Protein AF-A0A521UAF2-F1 (afdb_monomer)

Foldseek 3Di:
DDPLVVLLVPDDPVLVVQLVVCVVLVAHEDEPPDDVSSVVSNLVVLLVVLFWYWYWYDDDFWIKIKIFLVSNVDQADPQLLVQLVVLLVVQADPPWDWDPPDSGMTIGIHGPVCRSVNRSSNRVSSVD

Mean predicted aligned error: 6.6 Å

Structure (mmCIF, N/CA/C/O backbone):
data_AF-A0A521UAF2-F1
#
_entry.id   AF-A0A521UAF2-F1
#
loop_
_atom_site.group_PDB
_atom_site.id
_atom_site.type_symbol
_atom_site.label_atom_id
_atom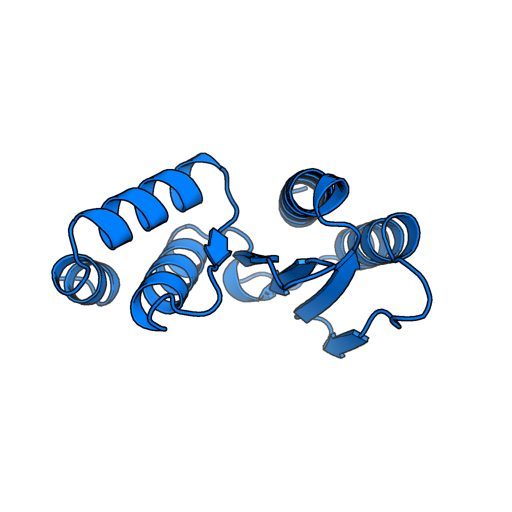_site.label_alt_id
_atom_site.label_comp_id
_atom_site.label_asym_id
_atom_site.label_entity_id
_atom_site.label_seq_id
_atom_site.pdbx_PDB_ins_code
_atom_site.Cartn_x
_atom_site.Cartn_y
_atom_site.Cartn_z
_atom_site.occupancy
_atom_site.B_iso_or_equiv
_atom_site.auth_seq_id
_atom_site.auth_comp_id
_atom_site.auth_asym_id
_atom_site.auth_atom_id
_atom_site.pdbx_PDB_model_num
ATOM 1 N N . MET A 1 1 ? -15.931 6.225 21.850 1.00 57.00 1 MET A N 1
ATOM 2 C CA . MET A 1 1 ? -15.649 6.100 20.411 1.00 57.00 1 MET A CA 1
ATOM 3 C C . MET A 1 1 ? -14.177 6.359 20.190 1.00 57.00 1 MET A C 1
ATOM 5 O O . MET A 1 1 ? -13.621 7.256 20.817 1.00 57.00 1 MET A O 1
ATOM 9 N N . THR A 1 2 ? -13.526 5.536 19.382 1.00 70.81 2 THR A N 1
ATOM 10 C CA . THR A 1 2 ? -12.157 5.794 18.931 1.00 70.81 2 THR A CA 1
ATOM 11 C C . THR A 1 2 ? -12.182 6.790 17.768 1.00 70.81 2 THR A C 1
ATOM 13 O O . THR A 1 2 ? -13.145 6.840 17.009 1.00 70.81 2 THR A O 1
ATOM 16 N N . LYS A 1 3 ? -11.103 7.563 17.579 1.00 73.44 3 LYS A N 1
ATOM 17 C CA . LYS A 1 3 ? -10.970 8.517 16.457 1.00 73.44 3 LYS A CA 1
ATOM 18 C C . LYS A 1 3 ? -11.184 7.863 15.076 1.00 73.44 3 LYS A C 1
ATOM 20 O O . LYS A 1 3 ? -11.574 8.527 14.123 1.00 73.44 3 LYS A O 1
ATOM 25 N N . THR A 1 4 ? -10.931 6.558 14.975 1.00 75.12 4 THR A N 1
ATOM 26 C CA . THR A 1 4 ? -11.194 5.756 13.774 1.00 75.12 4 THR A CA 1
ATOM 27 C C . THR A 1 4 ? -12.693 5.562 13.539 1.00 75.12 4 THR A C 1
ATOM 29 O O . THR A 1 4 ? -13.148 5.763 12.421 1.00 75.12 4 THR A O 1
ATOM 32 N N . GLU A 1 5 ? -13.468 5.236 14.577 1.00 76.44 5 GLU A N 1
ATOM 33 C CA . GLU A 1 5 ? -14.927 5.050 14.485 1.00 76.44 5 GLU A CA 1
ATOM 34 C C . GLU A 1 5 ? -15.629 6.342 14.047 1.00 76.44 5 GLU A C 1
ATOM 36 O O . GLU A 1 5 ? -16.445 6.320 13.133 1.00 76.44 5 GLU A O 1
ATOM 41 N N . GLU A 1 6 ? -15.223 7.489 14.599 1.00 81.00 6 GLU A N 1
ATOM 42 C CA . GLU A 1 6 ? -15.763 8.801 14.207 1.00 81.00 6 GLU A CA 1
ATOM 43 C C . GLU A 1 6 ? -15.489 9.151 12.736 1.00 81.00 6 GLU A C 1
ATOM 45 O O . GLU A 1 6 ? -16.309 9.795 12.079 1.00 81.00 6 GLU A O 1
ATOM 50 N N . LEU A 1 7 ? -14.331 8.751 12.202 1.00 81.69 7 LEU A N 1
ATOM 51 C CA . LEU A 1 7 ? -14.005 8.948 10.790 1.00 81.69 7 LEU A CA 1
ATOM 52 C C . LEU A 1 7 ? -14.779 7.979 9.896 1.00 81.69 7 LEU A C 1
ATOM 54 O O . LEU A 1 7 ? -15.278 8.404 8.857 1.00 81.69 7 LEU A O 1
ATOM 58 N N . GLU A 1 8 ? -14.916 6.715 10.300 1.00 83.88 8 GLU A N 1
ATOM 59 C CA . GLU A 1 8 ? -15.676 5.698 9.562 1.00 83.88 8 GLU A CA 1
ATOM 60 C C . GLU A 1 8 ? -17.172 6.032 9.462 1.00 83.88 8 GLU A C 1
ATOM 62 O O . GLU A 1 8 ? -17.777 5.804 8.409 1.00 83.88 8 GLU A O 1
ATOM 67 N N . ASP A 1 9 ? -17.749 6.645 10.496 1.00 85.00 9 ASP A N 1
ATOM 68 C CA . ASP A 1 9 ? -19.151 7.084 10.518 1.00 85.00 9 ASP A CA 1
ATOM 69 C C . ASP A 1 9 ? -19.429 8.267 9.577 1.00 85.00 9 ASP A C 1
ATOM 71 O O . ASP A 1 9 ? -20.551 8.450 9.103 1.00 85.00 9 ASP A O 1
ATOM 75 N N . ARG A 1 10 ? -18.403 9.064 9.252 1.00 86.31 10 ARG A N 1
ATOM 76 C CA . ARG A 1 10 ? -18.502 10.188 8.303 1.00 86.31 10 ARG A CA 1
ATOM 77 C C . ARG A 1 10 ? -18.373 9.756 6.843 1.00 86.31 10 ARG A C 1
ATOM 79 O O . ARG A 1 10 ? -18.651 10.555 5.943 1.00 86.31 10 ARG A O 1
ATOM 86 N N . LEU A 1 11 ? -17.940 8.520 6.599 1.00 86.12 11 LEU A N 1
ATOM 87 C CA . LEU A 1 11 ? -17.784 7.973 5.258 1.00 86.12 11 LEU A CA 1
ATOM 88 C C . LEU A 1 11 ? -19.143 7.632 4.651 1.00 86.12 11 LEU A C 1
ATOM 90 O O . LEU A 1 11 ? -20.022 7.054 5.287 1.00 86.12 11 LEU A O 1
ATOM 94 N N . THR A 1 12 ? -19.295 7.908 3.361 1.00 89.25 12 THR A N 1
ATOM 95 C CA . THR A 1 12 ? -20.440 7.395 2.600 1.00 89.25 12 THR A CA 1
ATOM 96 C C . THR A 1 12 ? -20.407 5.858 2.531 1.00 89.25 12 THR A C 1
ATOM 98 O O . THR A 1 12 ? -19.329 5.264 2.617 1.00 89.25 12 THR A O 1
ATOM 101 N N . PRO A 1 13 ? -21.534 5.167 2.266 1.00 90.19 13 PRO A N 1
ATOM 102 C CA . PRO A 1 13 ? -21.548 3.701 2.158 1.00 90.19 13 PRO A CA 1
ATOM 103 C C . PRO A 1 13 ? -20.518 3.137 1.162 1.00 90.19 13 PRO A C 1
ATOM 105 O O . PRO A 1 13 ? -19.909 2.092 1.386 1.00 90.19 13 PRO A O 1
ATOM 108 N N . ARG A 1 14 ? -20.261 3.867 0.069 1.00 87.06 14 ARG A N 1
ATOM 109 C CA . ARG A 1 14 ? -19.248 3.515 -0.936 1.00 87.06 14 ARG A CA 1
ATOM 110 C C . ARG A 1 14 ? -17.818 3.647 -0.407 1.00 87.06 14 ARG A C 1
ATOM 112 O O . ARG A 1 14 ? -16.941 2.852 -0.753 1.00 87.06 14 ARG A O 1
ATOM 119 N N . GLU A 1 15 ? -17.568 4.666 0.400 1.00 87.50 15 GLU A N 1
ATOM 120 C CA . GLU A 1 15 ? -16.278 4.908 1.043 1.00 87.50 15 GLU A CA 1
ATOM 121 C C . GLU A 1 15 ? -16.023 3.880 2.148 1.00 87.50 15 GLU A C 1
ATOM 123 O O . GLU A 1 15 ? -14.933 3.314 2.201 1.00 87.50 15 GLU A O 1
ATOM 128 N N . GLN A 1 16 ? -17.047 3.525 2.929 1.00 89.69 16 GLN A N 1
ATOM 129 C CA . GLN A 1 16 ? -16.984 2.420 3.888 1.00 89.69 16 GLN A CA 1
ATOM 130 C C . GLN A 1 16 ? -16.682 1.085 3.197 1.00 89.69 16 GLN A C 1
ATOM 132 O O . GLN A 1 16 ? -15.831 0.325 3.658 1.00 89.69 16 GLN A O 1
ATOM 137 N N . GLN A 1 17 ? -17.321 0.801 2.056 1.00 90.69 17 GLN A N 1
ATOM 138 C CA . GLN A 1 17 ? -17.001 -0.384 1.255 1.00 90.69 17 GLN A CA 1
ATOM 139 C C . GLN A 1 17 ? -15.544 -0.362 0.771 1.00 90.69 17 GLN A C 1
ATOM 141 O O . GLN A 1 17 ? -14.855 -1.376 0.859 1.00 90.69 17 GLN A O 1
ATOM 146 N N . SER A 1 18 ? -15.059 0.791 0.303 1.00 88.69 18 SER A N 1
ATOM 147 C CA . SER A 1 18 ? -13.666 0.950 -0.137 1.00 88.69 18 SER A CA 1
ATOM 148 C C . SER A 1 18 ? -12.681 0.718 1.013 1.00 88.69 18 SER A C 1
ATOM 150 O O . SER A 1 18 ? -11.684 0.023 0.830 1.00 88.69 18 SER A O 1
ATOM 152 N N . LEU A 1 19 ? -12.985 1.227 2.209 1.00 90.56 19 LEU A N 1
ATOM 153 C CA . LEU A 1 19 ? -12.183 1.002 3.409 1.00 90.56 19 LEU A CA 1
ATOM 154 C C . LEU A 1 19 ? -12.180 -0.476 3.829 1.00 90.56 19 LEU A C 1
ATOM 156 O O . LEU A 1 19 ? -11.125 -1.014 4.152 1.00 90.56 19 LEU A O 1
ATOM 160 N N . ARG A 1 20 ? -13.333 -1.159 3.796 1.00 92.38 20 ARG A N 1
ATOM 161 C CA . ARG A 1 20 ? -13.421 -2.603 4.090 1.00 92.38 20 ARG A CA 1
ATOM 162 C C . ARG A 1 20 ? -12.585 -3.431 3.117 1.00 92.38 20 ARG A C 1
ATOM 164 O O . ARG A 1 20 ? -11.847 -4.310 3.554 1.00 92.38 20 ARG A O 1
ATOM 171 N N . LEU A 1 21 ? -12.667 -3.123 1.821 1.00 92.12 21 LEU A N 1
ATOM 172 C CA . LEU A 1 21 ? -11.838 -3.766 0.800 1.00 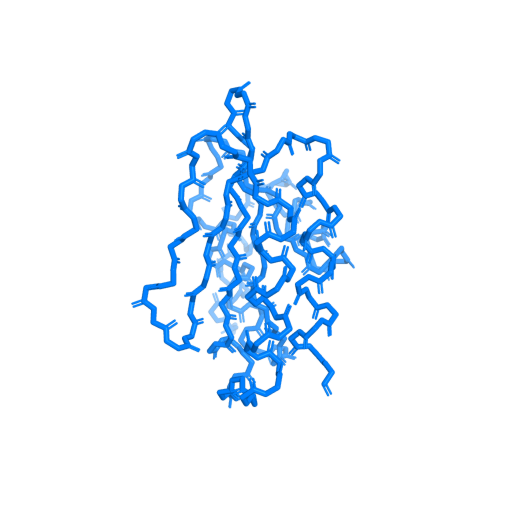92.12 21 LEU A CA 1
ATOM 173 C C . LEU A 1 21 ? -10.351 -3.520 1.063 1.00 92.12 21 LEU A C 1
ATOM 175 O O . LEU A 1 21 ? -9.584 -4.473 1.038 1.00 92.12 21 LEU A O 1
ATOM 179 N N . ALA A 1 22 ? -9.958 -2.291 1.408 1.00 92.06 22 ALA A N 1
ATOM 180 C CA . ALA A 1 22 ? -8.567 -1.972 1.725 1.00 92.06 22 ALA A CA 1
ATOM 181 C C . ALA A 1 22 ? -8.047 -2.743 2.949 1.00 92.06 22 ALA A C 1
ATOM 183 O O . ALA A 1 22 ? -6.956 -3.306 2.909 1.00 92.06 22 ALA A O 1
ATOM 184 N N . LYS A 1 23 ? -8.846 -2.847 4.022 1.00 92.62 23 LYS A N 1
ATOM 185 C CA . LYS A 1 23 ? -8.511 -3.650 5.215 1.00 92.62 23 LYS A CA 1
ATOM 186 C C . LYS A 1 23 ? -8.312 -5.133 4.877 1.00 92.62 23 LYS A C 1
ATOM 188 O O . LYS A 1 23 ? -7.446 -5.779 5.464 1.00 92.62 23 LYS A O 1
ATOM 193 N N . HIS A 1 24 ? -9.097 -5.665 3.938 1.00 92.88 24 HIS A N 1
ATOM 194 C CA . HIS A 1 24 ? -8.985 -7.049 3.477 1.00 92.88 24 HIS A CA 1
ATOM 195 C C . HIS A 1 24 ? -7.775 -7.267 2.555 1.00 92.88 24 HIS A C 1
ATOM 197 O O . HIS A 1 24 ? -6.995 -8.185 2.789 1.00 92.88 24 HIS A O 1
ATOM 203 N N . GLN A 1 25 ? -7.596 -6.399 1.555 1.00 91.25 25 GLN A N 1
ATOM 204 C CA . GLN A 1 25 ? -6.519 -6.463 0.557 1.00 91.25 25 GLN A CA 1
ATOM 205 C C . GLN A 1 25 ? -5.158 -6.007 1.090 1.00 91.25 25 GLN A C 1
ATOM 207 O O . GLN A 1 25 ? -4.143 -6.257 0.454 1.00 91.25 25 GLN A O 1
ATOM 212 N N . ARG A 1 26 ? -5.128 -5.339 2.250 1.00 92.12 26 ARG A N 1
ATOM 213 C CA . ARG A 1 26 ? -3.921 -4.799 2.894 1.00 92.12 26 ARG A CA 1
ATOM 214 C C . ARG A 1 26 ? -3.239 -3.652 2.139 1.00 92.12 26 ARG A C 1
ATOM 216 O O . ARG A 1 26 ? -2.133 -3.242 2.481 1.00 92.12 26 ARG A O 1
ATOM 223 N N . TYR A 1 27 ? -3.942 -3.032 1.198 1.00 93.50 27 TYR A N 1
ATOM 224 C CA . TYR A 1 27 ? -3.561 -1.764 0.584 1.00 93.50 27 TYR A CA 1
ATOM 225 C C . TYR A 1 27 ? -4.802 -0.961 0.194 1.00 93.50 27 TYR A C 1
ATOM 227 O O . TYR A 1 27 ? -5.874 -1.511 -0.048 1.00 93.50 27 TYR A O 1
ATOM 235 N N . LEU A 1 28 ? -4.663 0.361 0.103 1.00 93.31 28 LEU A N 1
ATOM 236 C CA . LEU A 1 28 ? -5.756 1.251 -0.282 1.00 93.31 28 LEU A CA 1
ATOM 237 C C . LEU A 1 28 ? -5.628 1.707 -1.733 1.00 93.31 28 LEU A C 1
ATOM 239 O O . LEU A 1 28 ? -4.667 2.388 -2.087 1.00 93.31 28 LEU A O 1
ATOM 243 N N . VAL A 1 29 ? -6.648 1.442 -2.552 1.00 91.44 29 VAL A N 1
ATOM 244 C CA . VAL A 1 29 ? -6.758 2.034 -3.893 1.00 91.44 29 VAL A CA 1
ATOM 245 C C . VAL A 1 29 ? -7.467 3.387 -3.816 1.00 91.44 29 VAL A C 1
ATOM 247 O O . VAL A 1 29 ? -8.684 3.473 -3.650 1.00 91.44 29 VAL A O 1
ATOM 250 N N . VAL A 1 30 ? -6.707 4.465 -3.991 1.00 86.69 30 VAL A N 1
ATOM 251 C CA . VAL A 1 30 ? -7.207 5.840 -3.997 1.00 86.69 30 VAL A CA 1
ATOM 252 C C . VAL A 1 30 ? -7.576 6.249 -5.415 1.00 86.69 30 VAL A C 1
ATOM 254 O O . VAL A 1 30 ? -6.753 6.263 -6.336 1.00 86.69 30 VAL A O 1
ATOM 257 N N . ARG A 1 31 ? -8.842 6.628 -5.591 1.00 77.62 31 ARG A N 1
ATOM 258 C CA . ARG A 1 31 ? -9.314 7.251 -6.830 1.00 77.62 31 ARG A CA 1
ATOM 259 C C . ARG A 1 31 ? -8.973 8.745 -6.811 1.00 77.62 31 ARG A C 1
ATOM 261 O O . ARG A 1 31 ? -9.011 9.347 -5.743 1.00 77.62 31 ARG A O 1
ATOM 268 N N . PRO A 1 32 ? -8.744 9.394 -7.967 1.00 66.19 32 PRO A N 1
ATOM 269 C CA . PRO A 1 32 ? -8.380 10.816 -8.038 1.00 66.19 32 PRO A CA 1
ATOM 270 C C . PRO A 1 32 ? -9.325 11.796 -7.320 1.00 66.19 32 PRO A C 1
ATOM 272 O O . PRO A 1 32 ? -8.914 12.913 -7.033 1.00 66.19 32 PRO A O 1
ATOM 275 N N . ARG A 1 33 ? -10.575 11.391 -7.051 1.00 67.69 33 ARG A N 1
ATOM 276 C CA . ARG A 1 33 ? -11.609 12.184 -6.362 1.00 67.69 33 ARG A CA 1
ATOM 277 C C . ARG A 1 33 ? -12.051 11.597 -5.014 1.00 67.69 33 ARG A C 1
ATOM 279 O O . ARG A 1 33 ? -13.075 12.021 -4.489 1.00 67.69 33 ARG A O 1
ATOM 286 N N . ALA A 1 34 ? -11.361 10.581 -4.494 1.00 65.38 34 ALA A N 1
ATOM 287 C CA . ALA A 1 34 ? -11.681 10.057 -3.169 1.00 65.38 34 ALA A CA 1
ATOM 288 C C . ALA A 1 34 ? -11.379 11.130 -2.112 1.00 65.38 34 ALA A C 1
ATOM 290 O O . ALA A 1 34 ? -10.356 11.814 -2.209 1.00 65.38 34 ALA A O 1
ATOM 291 N N . LYS A 1 35 ? -12.277 11.299 -1.137 1.00 66.88 35 LYS A N 1
ATOM 292 C CA . LYS A 1 35 ? -12.051 12.216 -0.018 1.00 66.88 35 LYS A CA 1
ATOM 293 C C . LYS A 1 35 ? -10.855 11.749 0.814 1.00 66.88 35 LYS A C 1
ATOM 295 O O . LYS A 1 35 ? -10.613 10.547 0.937 1.00 66.88 35 LYS A O 1
ATOM 300 N N . GLN A 1 36 ? -10.144 12.713 1.401 1.00 79.44 36 GLN A N 1
ATOM 301 C CA . GLN A 1 36 ? -9.021 12.462 2.314 1.00 79.44 36 GLN A CA 1
ATOM 302 C C . GLN A 1 36 ? -9.432 11.577 3.505 1.00 79.44 36 GLN A C 1
ATOM 304 O O . GLN A 1 36 ? -8.615 10.794 3.978 1.00 79.44 36 GLN A O 1
ATOM 309 N N . ASP A 1 37 ? -10.708 11.615 3.896 1.00 84.19 37 ASP A N 1
ATOM 310 C CA . ASP A 1 37 ? -11.269 10.874 5.030 1.00 84.19 37 ASP A CA 1
ATOM 311 C C . ASP A 1 37 ? -11.062 9.348 4.936 1.00 84.19 37 ASP A C 1
ATOM 313 O O . ASP A 1 37 ? -10.740 8.715 5.937 1.00 84.19 37 ASP A O 1
ATOM 317 N N . VAL A 1 38 ? -11.177 8.735 3.745 1.00 88.19 38 VAL A N 1
ATOM 318 C CA . VAL A 1 38 ? -10.942 7.280 3.583 1.00 88.19 38 VAL A CA 1
ATOM 319 C C . VAL A 1 38 ? -9.469 6.934 3.762 1.00 88.19 38 VAL A C 1
ATOM 321 O O . VAL A 1 38 ? -9.134 5.917 4.369 1.00 88.19 38 VAL A O 1
ATOM 324 N N . GLU A 1 39 ? -8.586 7.772 3.216 1.00 89.56 39 GLU A N 1
ATOM 325 C CA . GLU A 1 39 ? -7.143 7.587 3.354 1.00 89.56 39 GLU A CA 1
ATOM 326 C C . GLU A 1 39 ? -6.717 7.744 4.814 1.00 89.56 39 GLU A C 1
ATOM 328 O O . GLU A 1 39 ? -5.944 6.927 5.316 1.00 89.56 39 GLU A O 1
ATOM 333 N N . GLU A 1 40 ? -7.261 8.740 5.513 1.00 88.94 40 GLU A N 1
ATOM 334 C CA . GLU A 1 40 ? -6.994 8.960 6.932 1.00 88.94 40 GLU A CA 1
ATOM 335 C C . GLU A 1 40 ? -7.539 7.820 7.800 1.00 88.94 40 GLU A C 1
ATOM 337 O O . GLU A 1 40 ? -6.799 7.298 8.637 1.00 88.94 40 GLU A O 1
ATOM 342 N N . ALA A 1 41 ? -8.774 7.366 7.561 1.00 90.50 41 ALA A N 1
ATOM 343 C CA . ALA A 1 41 ? -9.356 6.225 8.269 1.00 90.5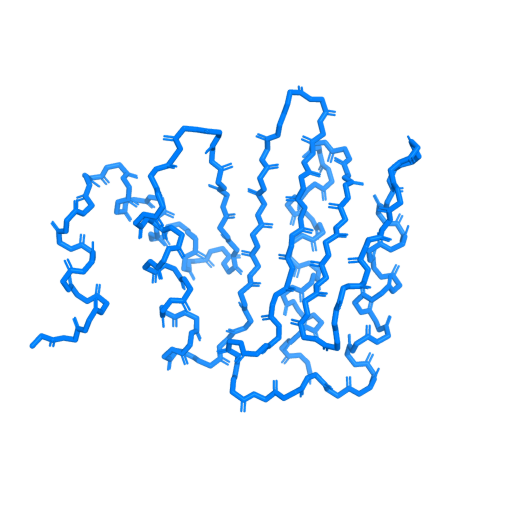0 41 ALA A CA 1
ATOM 344 C C . ALA A 1 41 ? -8.519 4.949 8.073 1.00 90.50 41 ALA A C 1
ATOM 346 O O . ALA A 1 41 ? -8.225 4.240 9.038 1.00 90.50 41 ALA A O 1
ATOM 347 N N . TYR A 1 42 ? -8.065 4.680 6.844 1.00 91.38 42 TYR A N 1
ATOM 348 C CA . TYR A 1 42 ? -7.190 3.540 6.572 1.00 91.38 42 TYR A CA 1
ATOM 349 C C . TYR A 1 42 ? -5.823 3.688 7.252 1.00 91.38 42 TYR A C 1
ATOM 351 O O . TYR A 1 42 ? -5.358 2.748 7.895 1.00 91.38 42 TYR A O 1
ATOM 359 N N . ARG A 1 43 ? -5.200 4.874 7.192 1.00 90.00 43 ARG A N 1
ATOM 360 C CA . ARG A 1 43 ? -3.915 5.150 7.859 1.00 90.00 43 ARG A CA 1
ATOM 361 C C . ARG A 1 43 ? -4.016 4.980 9.380 1.00 90.00 43 ARG A C 1
ATOM 363 O O . ARG A 1 43 ? -3.104 4.423 9.991 1.00 90.00 43 ARG A O 1
ATOM 370 N N . LEU A 1 44 ? -5.113 5.419 10.000 1.00 89.19 44 LEU A N 1
ATOM 371 C CA . LEU A 1 44 ? -5.369 5.218 11.431 1.00 89.19 44 LEU A CA 1
ATOM 372 C C . LEU A 1 44 ? -5.559 3.744 11.781 1.00 89.19 44 LEU A C 1
ATOM 374 O O . LEU A 1 44 ? -4.974 3.273 12.758 1.00 89.19 44 LEU A O 1
ATOM 378 N N . TRP A 1 45 ? -6.317 3.006 10.972 1.00 90.25 45 TRP A N 1
ATOM 379 C CA . TRP A 1 45 ? -6.467 1.567 11.154 1.00 90.25 45 TRP A CA 1
ATOM 380 C C . TRP A 1 45 ? -5.125 0.828 11.033 1.00 90.25 45 TRP A C 1
ATOM 382 O O . TRP A 1 45 ? -4.844 -0.037 11.864 1.00 90.25 45 TRP A O 1
ATOM 392 N N . CYS A 1 46 ? -4.270 1.198 10.069 1.00 90.31 46 CYS A N 1
ATOM 393 C CA . CYS A 1 46 ? -2.912 0.657 9.939 1.00 90.31 46 CYS A CA 1
ATOM 394 C C . CYS A 1 46 ? -2.100 0.878 11.224 1.00 90.31 46 CYS A C 1
ATOM 396 O O . CYS A 1 46 ? -1.532 -0.074 11.758 1.00 90.31 46 CYS A O 1
ATOM 398 N N . ARG A 1 47 ? -2.143 2.101 11.778 1.00 87.19 47 ARG A N 1
ATOM 399 C CA . ARG A 1 47 ? -1.498 2.460 13.055 1.00 87.19 47 ARG A CA 1
ATOM 400 C C . ARG A 1 47 ? -1.982 1.629 14.234 1.00 87.19 47 ARG A C 1
ATOM 402 O O . ARG A 1 47 ? -1.173 1.108 14.996 1.00 87.19 47 ARG A O 1
ATOM 409 N N . GLN A 1 48 ? -3.294 1.483 14.383 1.00 87.56 48 GLN A N 1
ATOM 410 C CA . GLN A 1 48 ? -3.888 0.696 15.469 1.00 87.56 48 GLN A CA 1
ATOM 411 C C . GLN A 1 48 ? -3.576 -0.796 15.336 1.00 87.56 48 GLN A C 1
ATOM 413 O O . GLN A 1 48 ? -3.308 -1.466 16.331 1.00 87.56 48 GLN A O 1
ATOM 418 N N . SER A 1 49 ? -3.568 -1.296 14.102 1.00 86.44 49 SER A N 1
ATOM 419 C CA . SER A 1 49 ? -3.314 -2.704 13.792 1.00 86.44 49 SER A CA 1
ATOM 420 C C . SER A 1 49 ? -1.823 -3.042 13.698 1.00 86.44 49 SER A C 1
ATOM 422 O O . SER A 1 49 ? -1.490 -4.208 13.507 1.00 86.44 49 SER A O 1
ATOM 424 N N . LYS A 1 50 ? -0.931 -2.047 13.829 1.00 85.06 50 LYS A N 1
ATOM 425 C CA . LYS A 1 50 ? 0.527 -2.172 13.668 1.00 85.06 50 LYS A CA 1
ATOM 426 C C . LYS A 1 50 ? 0.927 -2.825 12.340 1.00 85.06 50 LYS A C 1
ATOM 428 O O . LYS A 1 50 ? 1.825 -3.661 12.296 1.00 85.06 50 LYS A O 1
ATOM 433 N N . VAL A 1 51 ? 0.250 -2.445 11.260 1.00 87.25 51 VAL A N 1
ATOM 434 C CA . VAL A 1 51 ? 0.556 -2.900 9.896 1.00 87.25 51 VAL A CA 1
ATOM 435 C C . VAL A 1 51 ? 1.029 -1.723 9.046 1.00 87.25 51 VAL A C 1
ATOM 437 O O . VAL A 1 51 ? 0.626 -0.587 9.313 1.00 87.25 51 VAL A O 1
ATOM 440 N N . PRO A 1 52 ? 1.860 -1.964 8.021 1.00 89.12 52 PRO A N 1
ATOM 441 C CA . PRO A 1 52 ? 2.299 -0.909 7.122 1.00 89.12 52 PRO A CA 1
ATOM 442 C C . PRO A 1 52 ? 1.119 -0.319 6.348 1.00 89.12 52 PRO A C 1
ATOM 444 O O . PRO A 1 52 ? 0.146 -0.999 6.005 1.00 89.12 52 PRO A O 1
ATOM 447 N N . PHE A 1 53 ? 1.226 0.964 6.036 1.00 91.06 53 PHE A N 1
ATOM 448 C CA . PHE A 1 53 ? 0.279 1.655 5.183 1.00 91.06 53 PHE A CA 1
ATOM 449 C C . PHE A 1 53 ? 0.791 1.608 3.750 1.00 91.06 53 PHE A C 1
ATOM 451 O O . PHE A 1 53 ? 1.823 2.192 3.417 1.00 91.06 53 PHE A O 1
ATOM 458 N N . VAL A 1 54 ? 0.044 0.904 2.904 1.00 92.19 54 VAL A N 1
ATOM 459 C CA . VAL A 1 54 ? 0.299 0.806 1.468 1.00 92.19 54 VAL A CA 1
ATOM 460 C C . VAL A 1 54 ? -0.854 1.447 0.712 1.00 92.19 54 VAL A C 1
ATOM 462 O O . VAL A 1 54 ? -2.027 1.181 0.989 1.00 92.19 54 VAL A O 1
ATOM 465 N N . ARG A 1 55 ? -0.528 2.297 -0.260 1.00 92.50 55 ARG A N 1
ATOM 466 C CA . ARG A 1 55 ? -1.502 3.063 -1.040 1.00 92.50 55 ARG A CA 1
ATOM 467 C C . ARG A 1 55 ? -1.194 2.981 -2.526 1.00 92.50 55 ARG A C 1
ATOM 469 O O . ARG A 1 55 ? -0.066 3.227 -2.931 1.00 92.50 55 ARG A O 1
ATOM 476 N N . VAL A 1 56 ? -2.223 2.757 -3.333 1.00 92.69 56 VAL A N 1
ATOM 477 C CA . VAL A 1 56 ? -2.191 2.799 -4.797 1.00 92.69 56 VAL A CA 1
ATOM 478 C C . VAL A 1 56 ? -3.070 3.942 -5.284 1.00 92.69 56 VAL A C 1
ATOM 480 O O . VAL A 1 56 ? -4.292 3.883 -5.183 1.00 92.69 56 VAL A O 1
ATOM 483 N N . ARG A 1 57 ? -2.481 4.981 -5.869 1.00 90.56 57 ARG A N 1
ATOM 484 C CA . ARG A 1 57 ? -3.217 6.059 -6.532 1.00 90.56 57 ARG A CA 1
ATOM 485 C C . ARG A 1 57 ? -3.177 5.846 -8.039 1.00 90.56 57 ARG A C 1
ATOM 487 O O . ARG A 1 57 ? -2.157 6.093 -8.677 1.00 90.56 57 ARG A O 1
ATOM 494 N N . LYS A 1 58 ? -4.295 5.406 -8.620 1.00 88.06 58 LYS A N 1
ATOM 495 C CA . LYS A 1 58 ? -4.415 5.225 -10.077 1.00 88.06 58 LYS A CA 1
ATOM 496 C C . LYS A 1 58 ? -4.622 6.589 -10.745 1.00 88.06 58 LYS A C 1
ATOM 498 O O . LYS A 1 58 ? -5.611 7.274 -10.474 1.00 88.06 58 LYS A O 1
ATOM 503 N N . LEU A 1 59 ? -3.673 6.992 -11.586 1.00 85.56 59 LEU A N 1
ATOM 504 C CA . LEU A 1 59 ? -3.729 8.194 -12.421 1.00 85.56 59 LEU A CA 1
ATOM 505 C C . LEU A 1 59 ? -4.074 7.794 -13.865 1.00 85.56 59 LEU A C 1
ATOM 507 O O . LEU A 1 59 ? -4.450 6.656 -14.132 1.00 85.56 59 LEU A O 1
ATOM 511 N N . ARG A 1 60 ? -4.005 8.739 -14.810 1.00 85.1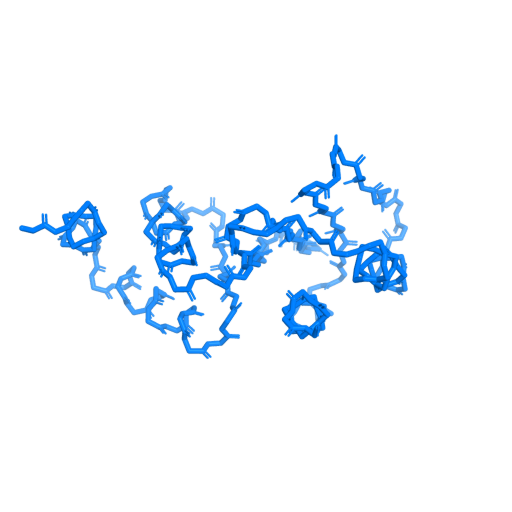9 60 ARG A N 1
ATOM 512 C CA . ARG A 1 60 ? -4.498 8.527 -16.183 1.00 85.19 60 ARG A CA 1
ATOM 513 C C . ARG A 1 60 ? -3.726 7.452 -16.960 1.00 85.19 60 ARG A C 1
ATOM 515 O O . ARG A 1 60 ? -4.342 6.710 -17.712 1.00 85.19 60 ARG A O 1
ATOM 522 N N . HIS A 1 61 ? -2.406 7.389 -16.790 1.00 85.94 61 HIS A N 1
ATOM 523 C CA . HIS A 1 61 ? -1.521 6.521 -17.585 1.00 85.94 61 HIS A CA 1
ATOM 524 C C . HIS A 1 61 ? -0.616 5.619 -16.737 1.00 85.94 61 HIS A C 1
ATOM 526 O O . HIS A 1 61 ? 0.093 4.781 -17.274 1.00 85.94 61 HIS A O 1
ATOM 532 N N . PHE A 1 62 ? -0.617 5.807 -15.421 1.00 87.75 62 PHE A N 1
ATOM 533 C CA . PHE A 1 62 ? 0.239 5.091 -14.482 1.00 87.75 62 PHE A CA 1
ATOM 534 C C . PHE A 1 62 ? -0.404 5.114 -13.094 1.00 87.75 62 PHE A C 1
ATOM 536 O O . PHE A 1 62 ? -1.369 5.849 -12.855 1.00 87.75 62 PHE A O 1
ATOM 543 N N . ALA A 1 63 ? 0.132 4.330 -12.169 1.00 89.19 63 ALA A N 1
ATOM 544 C CA . ALA A 1 63 ? -0.214 4.387 -10.758 1.00 89.19 63 ALA A CA 1
ATOM 545 C C . ALA A 1 63 ? 0.972 4.883 -9.929 1.00 89.19 63 ALA A C 1
ATOM 547 O O . ALA A 1 63 ? 2.124 4.581 -10.233 1.00 89.19 63 ALA A O 1
ATOM 548 N N . GLU A 1 64 ? 0.680 5.622 -8.865 1.00 88.75 64 GLU A N 1
ATOM 549 C CA . GLU A 1 64 ? 1.630 5.898 -7.788 1.00 88.75 64 GLU A CA 1
ATOM 550 C C . GLU A 1 64 ? 1.384 4.899 -6.660 1.00 88.75 64 GLU A C 1
ATOM 552 O O . GLU A 1 64 ? 0.279 4.844 -6.117 1.00 88.75 64 GLU A O 1
ATOM 557 N N . VAL A 1 65 ? 2.398 4.113 -6.309 1.00 89.94 65 VAL A N 1
ATOM 558 C CA . VAL A 1 65 ? 2.348 3.176 -5.184 1.00 89.94 65 VAL A CA 1
ATOM 559 C C . VAL A 1 65 ? 3.244 3.704 -4.076 1.00 89.94 65 VAL A C 1
ATOM 561 O O . VAL A 1 65 ? 4.419 3.975 -4.316 1.00 89.94 65 VAL A O 1
ATOM 564 N N . SER A 1 66 ? 2.682 3.876 -2.884 1.00 88.25 66 SER A N 1
ATOM 565 C CA . SER A 1 66 ? 3.358 4.414 -1.705 1.00 88.25 66 SER A CA 1
ATOM 566 C C . SER A 1 66 ? 3.354 3.400 -0.564 1.00 88.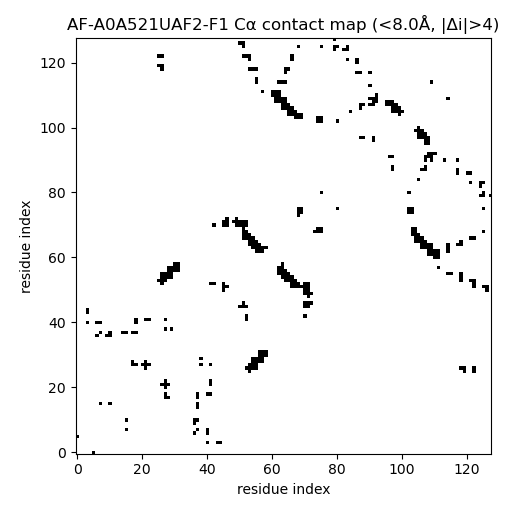25 66 SER A C 1
ATOM 568 O O . SER A 1 66 ? 2.341 2.735 -0.353 1.00 88.25 66 SER A O 1
ATOM 570 N N . LEU A 1 67 ? 4.444 3.348 0.200 1.00 87.31 67 LEU A N 1
ATOM 571 C CA . LEU A 1 67 ? 4.580 2.576 1.438 1.00 87.31 67 LEU A CA 1
ATOM 572 C C . LEU A 1 67 ? 5.035 3.507 2.571 1.00 87.31 67 LEU A C 1
ATOM 574 O O . LEU A 1 67 ? 5.991 4.263 2.397 1.00 87.31 67 LEU A O 1
ATOM 578 N N . GLU A 1 68 ? 4.367 3.441 3.723 1.00 87.38 68 GLU A N 1
ATOM 579 C CA . GLU A 1 68 ? 4.748 4.120 4.969 1.00 87.38 68 GLU A CA 1
ATOM 580 C C . GLU A 1 68 ? 5.029 3.078 6.071 1.00 87.38 68 GLU A C 1
ATOM 582 O O . GLU A 1 68 ? 4.105 2.421 6.558 1.00 87.38 68 GLU A O 1
ATOM 587 N N . PHE A 1 69 ? 6.288 2.955 6.504 1.00 71.75 69 PHE A N 1
ATOM 588 C CA . PHE A 1 69 ? 6.709 2.011 7.555 1.00 71.75 69 PHE A CA 1
ATOM 589 C C . PHE A 1 69 ? 6.305 2.458 8.965 1.00 71.75 69 PHE A C 1
ATOM 591 O O . PHE A 1 69 ? 5.952 1.635 9.806 1.00 71.75 69 PHE A O 1
ATOM 598 N N . GLU A 1 70 ? 6.291 3.771 9.215 1.00 64.75 70 GLU A N 1
ATOM 599 C CA . GLU A 1 70 ? 6.033 4.358 10.542 1.00 64.75 70 GLU A CA 1
ATOM 600 C C . GLU A 1 70 ? 4.649 3.992 11.106 1.00 64.75 70 GLU A C 1
ATOM 602 O O . GLU A 1 70 ? 4.425 3.981 12.315 1.00 64.75 70 GLU A O 1
ATOM 607 N N . THR A 1 71 ? 3.712 3.615 10.236 1.00 56.06 71 THR A N 1
ATOM 608 C CA . THR A 1 71 ? 2.387 3.155 10.659 1.00 56.06 71 THR A CA 1
ATOM 609 C C . THR A 1 71 ? 2.408 1.823 11.416 1.00 56.06 71 THR A C 1
ATOM 611 O O . THR A 1 71 ? 1.481 1.565 12.170 1.00 56.06 71 THR A O 1
ATOM 614 N N . ALA A 1 72 ? 3.476 1.025 11.358 1.00 53.66 72 ALA A N 1
ATOM 615 C CA . ALA A 1 72 ? 3.597 -0.191 12.168 1.00 53.66 72 ALA A CA 1
ATOM 616 C C . ALA A 1 72 ? 4.159 0.050 13.589 1.00 53.66 72 ALA A C 1
ATOM 618 O O . ALA A 1 72 ? 4.337 -0.902 14.352 1.00 53.66 72 ALA A O 1
ATOM 619 N N . GLY A 1 73 ? 4.476 1.300 13.962 1.00 52.78 73 GLY A N 1
ATOM 620 C CA . GLY A 1 73 ? 5.143 1.608 15.236 1.00 52.78 73 GLY A CA 1
ATOM 621 C C . GLY A 1 73 ? 6.549 1.003 15.354 1.00 52.78 73 GLY A C 1
ATOM 622 O O . GLY A 1 73 ? 7.074 0.866 16.458 1.00 52.78 73 GLY A O 1
ATOM 623 N N . ARG A 1 74 ? 7.138 0.604 14.221 1.00 55.38 74 ARG A N 1
ATOM 624 C CA . ARG A 1 74 ? 8.485 0.049 14.080 1.00 55.38 74 ARG A CA 1
ATOM 625 C C . ARG A 1 74 ? 9.151 0.728 12.889 1.00 55.38 74 ARG A C 1
ATOM 627 O O . ARG A 1 74 ? 8.533 0.850 11.834 1.00 55.38 74 ARG A O 1
ATOM 634 N N . GLU A 1 75 ? 10.395 1.169 13.053 1.00 62.75 75 GLU A N 1
ATOM 635 C CA . GLU A 1 75 ? 11.224 1.473 11.888 1.00 62.75 75 GLU A CA 1
ATOM 636 C C . GLU A 1 75 ? 11.416 0.181 11.088 1.00 62.75 75 GLU A C 1
ATOM 638 O O . GLU A 1 75 ? 11.557 -0.899 11.671 1.00 62.75 75 GLU A O 1
ATOM 643 N N . ALA A 1 76 ? 11.406 0.282 9.758 1.00 63.56 76 ALA A N 1
ATOM 644 C CA . ALA A 1 76 ? 11.791 -0.846 8.924 1.00 63.56 76 ALA A CA 1
ATOM 645 C C . ALA A 1 76 ? 13.196 -1.293 9.329 1.00 63.56 76 ALA A C 1
ATOM 647 O O . ALA A 1 76 ? 14.110 -0.466 9.402 1.00 63.56 76 ALA A O 1
ATOM 648 N N . GLY A 1 77 ? 13.393 -2.595 9.539 1.00 69.69 77 GLY A N 1
ATOM 649 C CA . GLY A 1 77 ? 14.747 -3.131 9.578 1.00 69.69 77 GLY A CA 1
ATOM 650 C C . GLY A 1 77 ? 15.480 -2.770 8.274 1.00 69.69 77 GLY A C 1
ATOM 651 O O . GLY A 1 77 ? 14.837 -2.674 7.222 1.00 69.69 77 GLY A O 1
ATOM 652 N N . PRO A 1 78 ? 16.811 -2.576 8.298 1.00 76.25 78 PRO A N 1
ATOM 653 C CA . PRO A 1 78 ? 17.579 -2.211 7.104 1.00 76.25 78 PRO A CA 1
ATOM 654 C C . PRO A 1 78 ? 17.361 -3.195 5.943 1.00 76.25 78 PRO A C 1
ATOM 656 O O . PRO A 1 78 ? 17.308 -2.782 4.789 1.00 76.25 78 PRO A O 1
ATOM 659 N N . GLU A 1 79 ? 17.137 -4.474 6.247 1.00 80.38 79 GLU A N 1
ATOM 660 C CA . GLU A 1 79 ? 16.814 -5.506 5.260 1.00 80.38 79 GLU A CA 1
ATOM 661 C C . GLU A 1 79 ? 15.453 -5.286 4.575 1.00 80.38 79 GLU A C 1
ATOM 663 O O . GLU A 1 79 ? 15.367 -5.331 3.350 1.00 80.38 79 GLU A O 1
ATOM 668 N N . ALA A 1 80 ? 14.388 -5.010 5.338 1.00 78.56 80 ALA A N 1
ATOM 669 C CA . ALA A 1 80 ? 13.061 -4.735 4.780 1.00 78.56 80 ALA A CA 1
ATOM 670 C C . ALA A 1 80 ? 13.061 -3.440 3.953 1.00 78.56 80 ALA A C 1
ATOM 672 O O . ALA A 1 80 ? 12.429 -3.362 2.898 1.00 78.56 80 ALA A O 1
ATOM 673 N N . SER A 1 81 ? 13.821 -2.435 4.398 1.00 76.81 81 SER A N 1
ATOM 674 C CA . SER A 1 81 ? 14.017 -1.191 3.656 1.00 76.81 81 SER A CA 1
ATOM 675 C C . SER A 1 81 ? 14.694 -1.435 2.303 1.00 76.81 81 SER A C 1
ATOM 677 O O . SER A 1 81 ? 14.218 -0.918 1.291 1.00 76.81 81 SER A O 1
ATOM 679 N N . GLU A 1 82 ? 15.769 -2.230 2.260 1.00 80.69 82 GLU A N 1
ATOM 680 C CA . GLU A 1 82 ? 16.475 -2.526 1.005 1.00 80.69 82 GLU A CA 1
ATOM 681 C C . GLU A 1 82 ? 15.622 -3.404 0.077 1.00 80.69 82 GLU A C 1
ATOM 683 O O . GLU A 1 82 ? 15.475 -3.081 -1.097 1.00 80.69 82 GLU A O 1
ATOM 688 N N . LYS A 1 83 ? 14.928 -4.424 0.600 1.00 84.38 83 LYS A N 1
ATOM 689 C CA . LYS A 1 83 ? 13.979 -5.227 -0.196 1.00 84.38 83 LYS A CA 1
ATOM 690 C C . LYS A 1 83 ? 12.8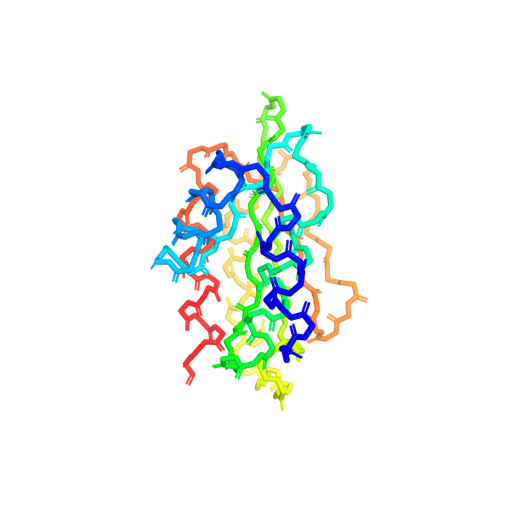65 -4.371 -0.801 1.00 84.38 83 LYS A C 1
ATOM 692 O O . LYS A 1 83 ? 12.494 -4.562 -1.959 1.00 84.38 83 LYS A O 1
ATOM 697 N N . ALA A 1 84 ? 12.329 -3.413 -0.041 1.00 82.31 84 ALA A N 1
ATOM 698 C CA . ALA A 1 84 ? 11.305 -2.501 -0.541 1.00 82.31 84 ALA A CA 1
ATOM 699 C C . ALA A 1 84 ? 11.864 -1.602 -1.650 1.00 82.31 84 ALA A C 1
ATOM 701 O O . ALA A 1 84 ? 11.192 -1.380 -2.656 1.00 82.31 84 ALA A O 1
ATOM 702 N N . LYS A 1 85 ? 13.103 -1.123 -1.501 1.00 78.88 85 LYS A N 1
ATOM 703 C CA . LYS A 1 85 ? 13.813 -0.351 -2.527 1.00 78.88 85 LYS A CA 1
ATOM 704 C C . LYS A 1 85 ? 14.002 -1.160 -3.810 1.00 78.88 85 LYS A C 1
ATOM 706 O O . LYS A 1 85 ? 13.649 -0.667 -4.881 1.00 78.88 85 LYS A O 1
ATOM 711 N N . ASP A 1 86 ? 14.463 -2.402 -3.693 1.00 83.50 86 ASP A N 1
ATOM 712 C CA . ASP A 1 86 ? 14.660 -3.316 -4.821 1.00 83.50 86 ASP A CA 1
ATOM 713 C C . ASP A 1 86 ? 13.344 -3.608 -5.543 1.00 83.50 86 ASP A C 1
ATOM 715 O O . ASP A 1 86 ? 13.281 -3.564 -6.774 1.00 83.50 86 ASP A O 1
ATOM 719 N N . ALA A 1 87 ? 12.262 -3.844 -4.794 1.00 84.19 87 ALA A N 1
ATOM 720 C CA . ALA A 1 87 ? 10.931 -3.999 -5.368 1.00 84.19 87 ALA A CA 1
ATOM 721 C C . ALA A 1 87 ? 10.521 -2.729 -6.130 1.00 84.19 87 ALA A C 1
ATOM 723 O O . ALA A 1 87 ? 10.189 -2.788 -7.314 1.00 84.19 87 ALA A O 1
ATOM 724 N N . LEU A 1 88 ? 10.603 -1.559 -5.498 1.00 80.50 88 LEU A N 1
ATOM 725 C CA . LEU A 1 88 ? 10.219 -0.289 -6.122 1.00 80.50 88 LEU A CA 1
ATOM 726 C C . LEU A 1 88 ? 11.012 -0.011 -7.401 1.00 80.50 88 LEU A C 1
ATOM 728 O O . LEU A 1 88 ? 10.418 0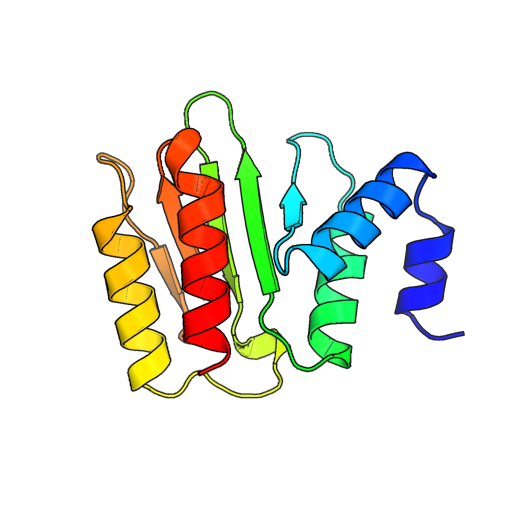.458 -8.372 1.00 80.50 88 LEU A O 1
ATOM 732 N N . GLN A 1 89 ? 12.307 -0.335 -7.417 1.00 78.25 89 GLN A N 1
ATOM 733 C CA . GLN A 1 89 ? 13.172 -0.224 -8.589 1.00 78.25 89 GLN A CA 1
ATOM 734 C C . GLN A 1 89 ? 12.786 -1.225 -9.681 1.00 78.25 89 GLN A C 1
ATOM 736 O O . GLN A 1 89 ? 12.620 -0.828 -10.833 1.00 78.25 89 GLN A O 1
ATOM 741 N N . ARG A 1 90 ? 12.568 -2.498 -9.337 1.00 82.25 90 ARG A N 1
ATOM 742 C CA . ARG A 1 90 ? 12.175 -3.546 -10.291 1.00 82.25 90 ARG A CA 1
ATOM 743 C C . ARG A 1 90 ? 10.877 -3.223 -11.030 1.00 82.25 90 ARG A C 1
ATOM 745 O O . ARG A 1 90 ? 10.754 -3.546 -12.207 1.00 82.25 90 ARG A O 1
ATOM 752 N N . TYR A 1 91 ? 9.911 -2.629 -10.336 1.00 75.81 91 TYR A N 1
ATOM 753 C CA . TYR A 1 91 ? 8.609 -2.285 -10.909 1.00 75.81 91 TYR A CA 1
ATOM 754 C C . TYR A 1 91 ? 8.554 -0.861 -11.488 1.00 75.81 91 TYR A C 1
ATOM 756 O O . TYR A 1 91 ? 7.570 -0.521 -12.146 1.00 75.81 91 TYR A O 1
ATOM 764 N N . SER A 1 92 ? 9.576 -0.029 -11.245 1.00 70.69 92 SER A N 1
ATOM 765 C CA . SER A 1 92 ? 9.608 1.360 -11.714 1.00 70.69 92 SER A CA 1
ATOM 766 C C . SER A 1 92 ? 9.598 1.451 -13.238 1.00 70.69 92 SER A C 1
ATOM 768 O O . SER A 1 92 ? 10.271 0.694 -13.937 1.00 70.69 92 SER A O 1
ATOM 770 N N . TRP A 1 93 ? 8.830 2.409 -13.754 1.00 66.69 93 TRP A N 1
ATOM 771 C CA . TRP A 1 93 ? 8.739 2.676 -15.183 1.00 66.69 93 TRP A CA 1
ATOM 772 C C . TRP A 1 93 ? 9.382 4.018 -15.528 1.00 66.69 93 TRP A C 1
ATOM 774 O O . TRP A 1 93 ? 9.013 5.065 -14.987 1.00 66.69 93 TRP A O 1
ATOM 784 N N . ALA A 1 94 ? 10.348 3.994 -16.448 1.00 58.16 94 ALA A N 1
ATOM 785 C CA . ALA A 1 94 ? 10.932 5.208 -17.004 1.00 58.16 94 ALA A CA 1
ATOM 786 C C . ALA A 1 94 ? 9.835 6.068 -17.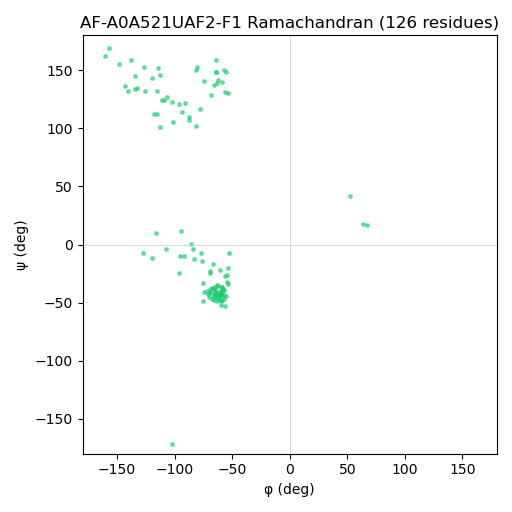671 1.00 58.16 94 ALA A C 1
ATOM 788 O O . ALA A 1 94 ? 8.956 5.516 -18.333 1.00 58.16 94 ALA A O 1
ATOM 789 N N . PRO A 1 95 ? 9.864 7.407 -17.525 1.00 50.41 95 PRO A N 1
ATOM 790 C CA . PRO A 1 95 ? 10.960 8.234 -17.003 1.00 50.41 95 PRO A CA 1
ATOM 791 C C . PRO A 1 95 ? 10.864 8.552 -15.500 1.00 50.41 95 PRO A C 1
ATOM 793 O O . PRO A 1 95 ? 11.547 9.452 -15.011 1.00 50.41 95 PRO A O 1
ATOM 796 N N . TYR A 1 96 ? 9.980 7.894 -14.755 1.00 52.44 96 TYR A N 1
ATOM 797 C CA . TYR A 1 96 ? 9.632 8.349 -13.420 1.00 52.44 96 TYR A CA 1
ATOM 798 C C . TYR A 1 96 ? 10.571 7.792 -12.354 1.00 52.44 96 TYR A C 1
ATOM 800 O O . TYR A 1 96 ? 10.553 6.609 -12.024 1.00 52.44 96 TYR A O 1
ATOM 808 N N . THR A 1 97 ? 11.386 8.683 -11.795 1.00 53.47 97 THR A N 1
ATOM 809 C CA . THR A 1 97 ? 12.323 8.358 -10.727 1.00 53.47 97 THR A CA 1
ATOM 810 C C . THR A 1 97 ? 11.586 8.017 -9.439 1.00 53.47 97 THR A C 1
ATOM 812 O O . THR A 1 97 ? 10.713 8.739 -8.951 1.00 53.47 97 THR A O 1
ATOM 815 N N . TYR A 1 98 ? 11.969 6.873 -8.890 1.00 54.34 98 TYR A N 1
ATOM 816 C CA . TYR A 1 98 ? 11.666 6.465 -7.535 1.00 54.34 98 TYR A CA 1
ATOM 817 C C . TYR A 1 98 ? 12.119 7.556 -6.542 1.00 54.34 98 TYR A C 1
ATOM 819 O O . TYR A 1 98 ? 13.250 8.039 -6.625 1.00 54.34 98 TYR A O 1
ATOM 827 N N . ARG A 1 99 ? 11.241 7.971 -5.615 1.00 56.56 99 ARG A N 1
ATOM 828 C CA . ARG A 1 99 ? 11.567 8.988 -4.600 1.00 56.56 99 ARG A CA 1
ATOM 829 C C . ARG A 1 99 ? 11.595 8.339 -3.215 1.00 56.56 99 ARG A C 1
ATOM 831 O O . ARG A 1 99 ? 10.543 8.128 -2.611 1.00 56.56 99 ARG A O 1
ATOM 838 N N . TRP A 1 100 ? 12.801 8.051 -2.718 1.00 54.41 100 TRP A N 1
ATOM 839 C CA . TRP A 1 100 ? 13.054 7.779 -1.296 1.00 54.41 100 TRP A CA 1
ATOM 840 C C . TRP A 1 100 ? 13.172 9.132 -0.593 1.00 54.41 100 TRP A C 1
ATOM 842 O O . TRP A 1 100 ? 14.164 9.840 -0.746 1.00 54.41 100 TRP A O 1
ATOM 852 N N . THR A 1 101 ? 12.126 9.562 0.096 1.00 54.47 101 THR A N 1
ATOM 853 C CA . THR A 1 101 ? 12.057 10.892 0.735 1.00 54.47 101 THR A CA 1
ATOM 854 C C . THR A 1 101 ? 12.441 10.852 2.208 1.00 54.47 101 THR A C 1
ATOM 856 O O . THR A 1 101 ? 12.907 11.860 2.731 1.00 54.47 101 THR A O 1
ATOM 859 N N . SER A 1 102 ? 12.298 9.706 2.876 1.00 53.12 102 SER A N 1
ATOM 860 C CA . SER A 1 102 ? 12.782 9.465 4.240 1.00 53.12 102 SER A CA 1
ATOM 861 C C . SER A 1 102 ? 12.888 7.961 4.501 1.00 53.12 102 SER A C 1
ATOM 863 O O . SER A 1 102 ? 12.261 7.174 3.799 1.00 53.12 102 SER A O 1
ATOM 865 N N . LYS A 1 103 ? 13.633 7.527 5.530 1.00 54.38 103 LYS A N 1
ATOM 866 C CA . LYS A 1 103 ? 13.725 6.112 5.976 1.00 54.38 103 LYS A CA 1
ATOM 867 C C . LYS A 1 103 ? 12.365 5.428 6.247 1.00 54.38 103 LYS A C 1
ATOM 869 O O . LYS A 1 103 ? 12.327 4.231 6.491 1.00 54.38 103 LYS A O 1
ATOM 874 N N . LEU A 1 104 ? 11.262 6.177 6.211 1.00 61.34 104 LEU A N 1
ATOM 875 C CA . LEU A 1 104 ? 9.929 5.752 6.625 1.00 61.34 104 LEU A CA 1
ATOM 876 C C . LEU A 1 104 ? 8.887 5.812 5.504 1.00 61.34 104 LEU A C 1
ATOM 878 O O . LEU A 1 104 ? 7.795 5.277 5.687 1.00 61.34 104 LEU A O 1
ATOM 882 N N . TRP A 1 105 ? 9.195 6.442 4.366 1.00 71.56 105 TRP A N 1
ATOM 883 C CA . TRP A 1 105 ? 8.247 6.621 3.269 1.00 71.56 105 TRP A CA 1
ATOM 884 C C . TRP A 1 105 ? 8.914 6.430 1.910 1.00 71.56 105 TRP A C 1
ATOM 886 O O . TRP A 1 105 ? 9.961 7.008 1.609 1.00 71.56 105 TRP A O 1
ATOM 896 N N . SER A 1 106 ? 8.267 5.636 1.066 1.00 74.44 106 SER A N 1
ATOM 897 C CA . SER A 1 106 ? 8.724 5.359 -0.286 1.00 74.44 106 SER A CA 1
ATOM 898 C C . SER A 1 106 ? 7.567 5.465 -1.276 1.00 74.44 106 SER A C 1
ATOM 900 O O . SER A 1 106 ? 6.413 5.189 -0.945 1.00 74.44 106 SER A O 1
ATOM 902 N N . THR A 1 107 ? 7.839 5.942 -2.494 1.00 80.62 107 THR A N 1
ATOM 903 C CA . THR A 1 107 ? 6.840 5.987 -3.573 1.00 80.62 107 THR A CA 1
ATOM 904 C C . THR A 1 107 ? 7.470 5.694 -4.928 1.00 80.62 107 THR A C 1
ATOM 906 O O . THR A 1 107 ? 8.528 6.234 -5.253 1.00 80.62 107 THR A O 1
ATOM 909 N N . SER A 1 108 ? 6.798 4.865 -5.727 1.00 83.94 108 SER A N 1
ATOM 910 C CA . SER A 1 108 ? 7.171 4.552 -7.110 1.00 83.94 108 SER A CA 1
ATOM 911 C C . SER A 1 108 ? 6.002 4.782 -8.062 1.00 83.94 108 SER A C 1
ATOM 913 O O . SER A 1 108 ? 4.833 4.711 -7.675 1.00 83.94 108 SER A O 1
ATOM 915 N N . ARG A 1 109 ? 6.334 5.074 -9.319 1.00 86.88 109 ARG A N 1
ATOM 916 C CA . ARG A 1 109 ? 5.386 5.181 -10.427 1.00 86.88 109 ARG A CA 1
ATOM 917 C C . ARG A 1 109 ? 5.534 3.960 -11.316 1.00 86.88 109 ARG A C 1
ATOM 919 O O . ARG A 1 109 ? 6.636 3.653 -11.768 1.00 86.88 109 ARG A O 1
ATOM 926 N N . VAL A 1 110 ? 4.418 3.289 -11.559 1.00 87.00 110 VAL A N 1
ATOM 927 C CA . VAL A 1 110 ? 4.379 1.999 -12.253 1.00 87.00 110 VAL A CA 1
ATOM 928 C C . VAL A 1 110 ? 3.226 1.946 -13.256 1.00 87.00 110 VAL A C 1
ATOM 930 O O . VAL A 1 110 ? 2.259 2.704 -13.106 1.00 87.00 110 VAL A O 1
ATOM 933 N N . PRO A 1 111 ? 3.281 1.060 -14.265 1.00 89.56 111 PRO A N 1
ATOM 934 C CA . PRO A 1 111 ? 2.146 0.804 -15.144 1.00 89.56 111 PRO A CA 1
ATOM 935 C C . PRO A 1 111 ? 0.921 0.350 -14.338 1.00 89.56 111 PRO A C 1
ATOM 937 O O . PRO A 1 111 ? 1.056 -0.248 -13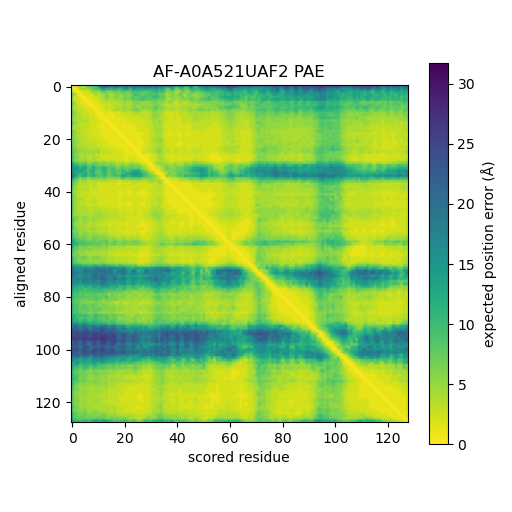.265 1.00 89.56 111 PRO A O 1
ATOM 940 N N . LEU A 1 112 ? -0.283 0.654 -14.827 1.00 88.94 112 LEU A N 1
ATOM 941 C CA . LEU A 1 112 ? -1.531 0.413 -14.087 1.00 88.94 112 LEU A CA 1
ATOM 942 C C . LEU A 1 112 ? -1.715 -1.066 -13.720 1.00 88.94 112 LEU A C 1
ATOM 944 O O . LEU A 1 112 ? -2.196 -1.372 -12.630 1.00 88.94 112 LEU A O 1
ATOM 948 N N . GLU A 1 113 ? -1.301 -1.959 -14.612 1.00 90.06 113 GLU A N 1
ATOM 949 C CA . GLU A 1 113 ? -1.354 -3.412 -14.478 1.00 90.06 113 GLU A CA 1
ATOM 950 C C . GLU A 1 113 ? -0.393 -3.966 -13.417 1.00 90.06 113 GLU A C 1
ATOM 952 O O . GLU A 1 113 ? -0.636 -5.037 -12.868 1.00 90.06 113 GLU A O 1
ATOM 957 N N . MET A 1 114 ? 0.664 -3.224 -13.071 1.00 90.69 114 MET A N 1
ATOM 958 C CA . MET A 1 114 ? 1.659 -3.640 -12.073 1.00 90.69 114 MET A CA 1
ATOM 959 C C . MET A 1 114 ? 1.368 -3.091 -10.673 1.00 90.69 114 MET A C 1
ATOM 961 O O . MET A 1 114 ? 2.010 -3.494 -9.703 1.00 90.69 114 MET A O 1
ATOM 965 N N . ALA A 1 115 ? 0.416 -2.164 -10.555 1.00 90.62 115 ALA A N 1
ATOM 966 C CA . ALA A 1 115 ? 0.195 -1.378 -9.347 1.00 90.62 115 ALA A CA 1
ATOM 967 C C . ALA A 1 115 ? -0.212 -2.220 -8.130 1.00 90.62 115 ALA A C 1
ATOM 969 O O . ALA A 1 115 ? 0.334 -2.037 -7.045 1.00 90.62 115 ALA A O 1
ATOM 970 N N . GLU A 1 116 ? -1.157 -3.142 -8.316 1.00 91.56 116 GLU A N 1
ATOM 971 C CA . GLU A 1 116 ? -1.665 -4.005 -7.240 1.00 91.56 116 GLU A CA 1
ATOM 972 C C . GLU A 1 116 ? -0.607 -5.031 -6.822 1.00 91.56 116 GLU A C 1
ATOM 974 O O . GLU A 1 116 ? -0.316 -5.158 -5.637 1.00 91.56 116 GLU A O 1
ATOM 979 N N . LYS A 1 117 ? 0.096 -5.632 -7.791 1.00 92.62 117 LYS A N 1
ATOM 980 C CA . LYS A 1 117 ? 1.205 -6.558 -7.526 1.00 92.62 117 LYS A CA 1
ATOM 981 C C . LYS A 1 117 ? 2.336 -5.912 -6.722 1.00 92.62 117 LYS A C 1
ATOM 983 O O . LYS A 1 117 ? 2.877 -6.526 -5.802 1.00 92.62 117 LYS A O 1
ATOM 988 N N . LEU A 1 118 ? 2.711 -4.674 -7.059 1.00 91.12 118 LEU A N 1
ATOM 989 C CA . LEU A 1 118 ? 3.704 -3.931 -6.284 1.00 91.12 118 LEU A CA 1
ATOM 990 C C . LEU A 1 118 ? 3.187 -3.633 -4.868 1.00 91.12 118 LEU A C 1
ATOM 992 O O . LEU A 1 118 ? 3.951 -3.758 -3.918 1.00 91.12 118 LEU A O 1
ATOM 996 N N . ALA A 1 119 ? 1.915 -3.260 -4.710 1.00 92.25 119 ALA A N 1
ATOM 997 C CA . ALA A 1 119 ? 1.337 -2.978 -3.397 1.00 92.25 119 ALA A CA 1
ATOM 998 C C . ALA A 1 119 ? 1.348 -4.207 -2.475 1.00 92.25 119 ALA A C 1
ATOM 1000 O O . ALA A 1 119 ? 1.770 -4.100 -1.325 1.00 92.25 119 ALA A O 1
ATOM 1001 N N . GLU A 1 120 ? 0.962 -5.371 -2.995 1.00 92.00 120 GLU A N 1
ATOM 1002 C CA . GLU A 1 120 ? 1.026 -6.652 -2.281 1.00 92.00 120 GLU A CA 1
ATOM 1003 C C . GLU A 1 120 ? 2.466 -6.988 -1.878 1.00 92.00 120 GLU A C 1
ATOM 1005 O O . GLU A 1 120 ? 2.741 -7.218 -0.702 1.00 92.00 120 GLU A O 1
ATOM 1010 N N . THR A 1 121 ? 3.407 -6.884 -2.825 1.00 91.62 121 THR A N 1
ATOM 1011 C CA . THR A 1 121 ? 4.838 -7.133 -2.574 1.00 91.62 121 THR A CA 1
ATOM 1012 C C . THR A 1 121 ? 5.382 -6.228 -1.460 1.00 91.62 121 THR A C 1
ATOM 1014 O O . THR A 1 121 ? 6.118 -6.678 -0.584 1.00 91.62 121 THR A O 1
ATOM 1017 N N . LEU A 1 122 ? 5.031 -4.938 -1.472 1.00 89.06 122 LEU A N 1
ATOM 1018 C CA . LEU A 1 122 ? 5.478 -3.985 -0.453 1.00 89.06 122 LEU A CA 1
ATOM 1019 C C . LEU A 1 122 ? 4.883 -4.279 0.921 1.00 89.06 122 LEU A C 1
ATOM 1021 O O . LEU A 1 122 ? 5.574 -4.100 1.923 1.00 89.06 122 LEU A O 1
ATOM 1025 N N . PHE A 1 123 ? 3.624 -4.715 0.971 1.00 89.62 123 PHE A N 1
ATOM 1026 C CA . PHE A 1 123 ? 2.992 -5.113 2.221 1.00 89.62 123 PHE A CA 1
ATOM 1027 C C . PHE A 1 123 ? 3.704 -6.327 2.825 1.00 89.62 123 PHE A C 1
ATOM 1029 O O . PHE A 1 123 ? 4.096 -6.278 3.989 1.00 89.62 123 PHE A O 1
ATOM 1036 N N . GLU A 1 124 ? 3.945 -7.371 2.028 1.00 89.44 124 GLU A N 1
ATOM 1037 C CA . GLU A 1 124 ? 4.664 -8.576 2.461 1.00 89.44 124 GLU A CA 1
ATOM 1038 C C . GLU A 1 124 ? 6.046 -8.228 3.023 1.00 89.44 124 GLU A C 1
ATOM 1040 O O . GLU A 1 124 ? 6.335 -8.547 4.177 1.00 89.44 124 GLU A O 1
ATOM 1045 N N . ILE A 1 125 ? 6.852 -7.474 2.264 1.00 87.00 125 ILE A N 1
ATOM 1046 C CA . ILE A 1 125 ? 8.196 -7.039 2.680 1.00 87.00 125 ILE A CA 1
ATOM 1047 C C . ILE A 1 125 ? 8.161 -6.291 4.013 1.00 87.00 125 ILE A C 1
ATOM 1049 O O . ILE A 1 125 ? 9.001 -6.528 4.874 1.00 87.00 125 ILE A O 1
ATOM 1053 N N . ALA A 1 126 ? 7.202 -5.385 4.193 1.00 83.62 126 ALA A N 1
ATOM 1054 C CA . ALA A 1 126 ? 7.105 -4.573 5.401 1.00 83.62 126 ALA A CA 1
ATOM 1055 C C . ALA A 1 126 ? 6.522 -5.329 6.612 1.00 83.62 126 ALA A C 1
ATOM 1057 O O . ALA A 1 126 ? 6.526 -4.790 7.720 1.00 83.62 126 ALA A O 1
ATOM 1058 N N . THR A 1 127 ? 6.030 -6.555 6.416 1.00 82.69 127 THR A N 1
ATOM 1059 C CA . THR A 1 127 ? 5.530 -7.439 7.485 1.00 82.69 127 THR A CA 1
ATOM 1060 C C . THR A 1 127 ? 6.442 -8.627 7.794 1.00 82.69 127 THR A C 1
ATOM 1062 O O . THR A 1 127 ? 6.136 -9.374 8.724 1.00 82.69 127 THR A O 1
ATOM 1065 N N . THR A 1 128 ? 7.536 -8.793 7.043 1.00 76.19 128 THR A N 1
ATOM 1066 C CA . THR A 1 128 ? 8.552 -9.835 7.275 1.00 76.19 128 THR A CA 1
ATOM 1067 C C . THR A 1 128 ? 9.557 -9.374 8.325 1.00 76.19 128 THR A C 1
ATOM 1069 O O . THR A 1 128 ? 9.905 -10.195 9.200 1.00 76.19 128 THR A O 1
#

Nearest PDB structures (foldseek):
  6zhu-assembly3_C  TM=5.832E-01  e=2.138E-01  Saccharomyces cerevisiae
  4nnj-assembly1_C  TM=5.776E-01  e=2.413E-01  Saccharomyces cerevisiae S288C
  6zhs-assembly1_A  TM=5.862E-01  e=3.265E-01  Saccharomyces cerevisiae S288C
  5tr4-assembly2_C  TM=5.772E-01  e=3.915E-01  Saccharomyces cerevisiae S288C
  6nya-assembly1_A  TM=5.907E-01  e=3.469E-01  Saccharomyces cerevisiae S288C

Solvent-accessible surface area (backbone atoms only — not comparable to full-atom values): 6924 Å² total; per-residue (Å²): 133,53,80,51,54,63,42,52,72,70,40,51,75,69,46,45,50,51,46,54,50,18,69,73,70,51,35,37,79,44,53,90,80,60,61,68,60,53,58,50,36,50,47,48,47,19,41,75,68,47,32,52,37,29,38,34,38,58,55,96,82,31,17,42,37,36,42,30,34,60,30,32,80,43,79,59,53,72,65,37,49,49,52,41,51,52,49,44,57,74,56,41,36,88,92,47,75,67,47,80,81,49,97,42,38,41,40,29,36,21,48,63,88,48,36,64,62,51,43,53,52,46,45,53,43,67,72,110

Sequence (128 aa):
MTKTEELEDRLTPREQQSLRLAKHQRYLVVRPRAKQDVEEAYRLWCRQSKVPFVRVRKLRHFAEVSLEFETAGREAGPEASEKAKDALQRYSWAPYTYRWTSKLWSTSRVPLEMAEKLAETLFEIATT

pLDDT: mean 80.77, std 12.26, range [50.41, 93.5]

Radius of gyration: 14.28 Å; Cα contacts (8 Å, |Δi|>4): 218; chains: 1; bounding box: 39×22×38 Å

Secondary structure (DSSP, 8-state):
--HHHHHHHTS-HHHHHHHHHHHHHTSEEE-TT--HHHHHHHHHHHHHHT--EEEEEE-SS-EEEEEESGGGTSPPPHHHHHHHHHHHHHH--TT---EEEETTEEEEEE-GGGHHHHHHHHHHHHH-